Protein AF-A0A946MIG5-F1 (afdb_monomer_lite)

Secondary structure (DSSP, 8-state):
-TT-EEEEE--TTPBPTTSPBPPTTS--EEEEE------PPP-GGGPEEEPPPTTS-PPEEEE-SS-EEHHHHS-SEEEEEETTEE--EEEEE-TTSSEEEEEESS---SEEEEEEEPTT-EETTS-BSS--SS--TTS---------EEEEEE--

pLDDT: mean 90.33, std 8.66, range [61.5, 98.44]

Foldseek 3Di:
DAQDKDKQAADQCDADPVRHGHDPPPPRIDIDGDHPQDFDAQAQVPWDWDDDAAQDQFWTKIFRVAAWDCVPQVDFFPWKDFPPHTWDWDKDDDPRRGMMTITTPGGDHFGKMKTFGRQCTGHPNRRGCQGTPDDDPVDDDDRSHHPRMDMDGHHD

Radius of gyration: 19.46 Å; chains: 1; bounding box: 54×44×47 Å

Structure (mmCIF, N/CA/C/O backbone):
data_AF-A0A946MIG5-F1
#
_entry.id   AF-A0A946MIG5-F1
#
loop_
_atom_site.group_PDB
_atom_site.id
_atom_site.type_symbol
_atom_site.label_atom_id
_atom_site.label_alt_id
_atom_site.label_comp_id
_atom_site.label_asym_id
_atom_site.label_entity_id
_atom_site.label_seq_id
_atom_site.pdbx_PDB_ins_code
_atom_site.Cartn_x
_atom_site.Cartn_y
_atom_site.Cartn_z
_atom_site.occupancy
_atom_site.B_iso_or_equiv
_atom_site.auth_seq_id
_atom_site.auth_comp_id
_atom_site.auth_asym_id
_atom_site.auth_atom_id
_atom_site.pdbx_PDB_model_num
ATOM 1 N N . THR A 1 1 ? 9.278 -4.144 -25.787 1.00 80.50 1 THR A N 1
ATOM 2 C CA . THR A 1 1 ? 8.059 -3.885 -26.576 1.00 80.50 1 THR A CA 1
ATOM 3 C C . THR A 1 1 ? 6.932 -4.708 -26.005 1.00 80.50 1 THR A C 1
ATOM 5 O O . THR A 1 1 ? 7.170 -5.844 -25.605 1.00 80.50 1 THR A O 1
ATOM 8 N N . ALA A 1 2 ? 5.728 -4.143 -25.938 1.00 91.50 2 ALA A N 1
ATOM 9 C CA . ALA A 1 2 ? 4.565 -4.831 -25.386 1.00 91.50 2 ALA A CA 1
ATOM 10 C C . ALA A 1 2 ? 4.326 -6.194 -26.064 1.00 91.50 2 ALA A C 1
ATOM 12 O O . ALA A 1 2 ? 4.641 -6.385 -27.245 1.00 91.50 2 ALA A O 1
ATOM 13 N N . GLY A 1 3 ? 3.848 -7.167 -25.289 1.00 93.69 3 GLY A N 1
ATOM 14 C CA . GLY A 1 3 ? 3.578 -8.539 -25.725 1.00 93.69 3 GLY A CA 1
ATOM 15 C C . GLY A 1 3 ? 4.823 -9.391 -25.995 1.00 93.69 3 GLY A C 1
ATOM 16 O O . GLY A 1 3 ? 4.705 -10.601 -26.184 1.00 93.69 3 GLY A O 1
ATOM 17 N N . HIS A 1 4 ? 6.023 -8.802 -25.990 1.00 95.69 4 HIS A N 1
ATOM 18 C CA . HIS A 1 4 ? 7.256 -9.556 -26.178 1.00 95.69 4 HIS A CA 1
ATOM 19 C C . HIS A 1 4 ? 7.712 -10.173 -24.864 1.00 95.69 4 HIS A C 1
ATOM 21 O O . HIS A 1 4 ? 7.609 -9.576 -23.789 1.00 95.69 4 HIS A O 1
ATOM 27 N N . ARG A 1 5 ? 8.246 -11.384 -24.979 1.00 95.94 5 ARG A N 1
ATOM 28 C CA . ARG A 1 5 ? 8.759 -12.152 -23.857 1.00 95.94 5 ARG A CA 1
ATOM 29 C C . ARG A 1 5 ? 10.260 -11.939 -23.728 1.00 95.94 5 ARG A C 1
ATOM 31 O O . ARG A 1 5 ? 11.006 -12.085 -24.693 1.00 95.94 5 ARG A O 1
ATOM 38 N N . TYR A 1 6 ? 10.686 -11.640 -22.514 1.00 95.50 6 TYR A N 1
ATOM 39 C CA . TYR A 1 6 ? 12.060 -11.352 -22.149 1.00 95.50 6 TYR A CA 1
ATOM 40 C C . TYR A 1 6 ? 12.541 -12.313 -21.069 1.00 95.50 6 TYR A C 1
ATOM 42 O O . TYR A 1 6 ? 11.760 -12.994 -20.398 1.00 95.50 6 TYR A O 1
ATOM 50 N N . LEU A 1 7 ? 13.860 -12.365 -20.920 1.00 93.44 7 LEU A N 1
ATOM 51 C CA . LEU A 1 7 ? 14.536 -13.102 -19.869 1.00 93.44 7 LEU A CA 1
ATOM 52 C C . LEU A 1 7 ? 15.512 -12.154 -19.176 1.00 93.44 7 LEU A C 1
ATOM 54 O O . LEU A 1 7 ? 16.505 -11.750 -19.776 1.00 93.44 7 LEU A O 1
ATOM 58 N N . LEU A 1 8 ? 15.243 -11.818 -17.918 1.00 91.00 8 LEU A N 1
ATOM 59 C CA . LEU A 1 8 ? 16.216 -11.154 -17.060 1.00 91.00 8 LEU A CA 1
ATOM 60 C C . LEU A 1 8 ? 17.215 -12.203 -16.576 1.00 91.00 8 LEU A C 1
ATOM 62 O O . LEU A 1 8 ? 16.838 -13.153 -15.887 1.00 91.00 8 LEU A O 1
ATOM 66 N N . LEU A 1 9 ? 18.477 -12.030 -16.957 1.00 90.06 9 LEU A N 1
ATOM 67 C CA . LEU A 1 9 ? 19.595 -12.847 -16.505 1.00 90.06 9 LEU A CA 1
ATOM 68 C C . LEU A 1 9 ? 20.363 -12.084 -15.426 1.00 90.06 9 LEU A C 1
ATOM 70 O O . LEU A 1 9 ? 20.891 -11.010 -15.694 1.00 90.06 9 LEU A O 1
ATOM 74 N N . ILE A 1 10 ? 20.433 -12.653 -14.225 1.00 87.94 10 ILE A N 1
ATOM 75 C CA . ILE A 1 10 ? 21.256 -12.140 -13.130 1.00 87.94 10 ILE A CA 1
ATOM 76 C C . ILE A 1 10 ? 22.539 -12.966 -13.087 1.00 87.94 10 ILE A C 1
ATOM 78 O O . ILE A 1 10 ? 22.502 -14.177 -12.841 1.00 87.94 10 ILE A O 1
ATOM 82 N N . ASP A 1 11 ? 23.672 -12.319 -13.354 1.00 85.81 11 ASP A N 1
ATOM 83 C CA . ASP A 1 11 ? 24.975 -12.977 -13.318 1.00 85.81 11 ASP A CA 1
ATOM 84 C C . ASP A 1 11 ? 25.427 -13.157 -11.856 1.00 85.81 11 ASP A C 1
ATOM 86 O O . ASP A 1 11 ? 25.509 -12.177 -11.113 1.00 85.81 11 ASP A O 1
ATOM 90 N N . PRO A 1 12 ? 25.748 -14.386 -11.412 1.00 84.81 12 PRO A N 1
ATOM 91 C CA . PRO A 1 12 ? 26.229 -14.627 -10.052 1.00 84.81 12 PRO A CA 1
ATOM 92 C C . PRO A 1 12 ? 27.562 -13.931 -9.739 1.00 84.81 12 PRO A C 1
ATOM 94 O O . PRO A 1 12 ? 27.917 -13.801 -8.574 1.00 84.81 12 PRO A O 1
ATOM 97 N N . GLN A 1 13 ? 28.317 -13.496 -10.750 1.00 87.19 13 GLN A N 1
ATOM 98 C CA . GLN A 1 13 ? 29.552 -12.732 -10.567 1.00 87.19 13 GLN A CA 1
ATOM 99 C C . GLN A 1 13 ? 29.306 -11.248 -10.277 1.00 87.19 13 GLN A C 1
ATOM 101 O O . GLN A 1 13 ? 30.256 -10.530 -9.953 1.00 87.19 13 GLN A O 1
ATOM 106 N N . TRP A 1 14 ? 28.062 -10.764 -10.383 1.00 89.19 14 TRP A N 1
ATOM 107 C CA . TRP A 1 14 ? 27.734 -9.411 -9.949 1.00 89.19 14 TRP A CA 1
ATOM 108 C C . TRP A 1 14 ? 28.067 -9.243 -8.474 1.00 89.19 14 TRP A C 1
ATOM 110 O O . TRP A 1 14 ? 27.824 -10.128 -7.655 1.00 89.19 14 TRP A O 1
ATOM 120 N N . LYS A 1 15 ? 28.665 -8.100 -8.146 1.00 89.25 15 LYS A N 1
ATOM 121 C CA . LYS A 1 15 ? 29.163 -7.818 -6.805 1.00 89.25 15 LYS A CA 1
ATOM 122 C C . LYS A 1 15 ? 28.166 -6.954 -6.050 1.00 89.25 15 LYS A C 1
ATOM 124 O O . LYS A 1 15 ? 27.664 -5.964 -6.573 1.00 89.25 15 LYS A O 1
ATOM 129 N N . THR A 1 16 ? 27.931 -7.315 -4.796 1.00 85.06 16 THR A N 1
ATOM 130 C CA . THR A 1 16 ? 27.305 -6.445 -3.798 1.00 85.06 16 THR A CA 1
ATOM 131 C C . THR A 1 16 ? 28.147 -5.185 -3.581 1.00 85.06 16 THR A C 1
ATOM 133 O O . THR A 1 16 ? 29.323 -5.134 -3.953 1.00 85.06 16 THR A O 1
ATOM 136 N N . GLN A 1 17 ? 27.586 -4.186 -2.894 1.00 89.19 17 GLN A N 1
ATOM 137 C CA . GLN A 1 17 ? 28.326 -2.986 -2.486 1.00 89.19 17 GLN A CA 1
ATOM 138 C C . GLN A 1 17 ? 29.609 -3.313 -1.692 1.00 89.19 17 GLN A C 1
ATOM 140 O O . GLN A 1 17 ? 30.587 -2.577 -1.774 1.00 89.19 17 GLN A O 1
ATOM 145 N N . ALA A 1 18 ? 29.640 -4.439 -0.970 1.00 91.38 18 ALA A N 1
ATOM 146 C CA . ALA A 1 18 ? 30.808 -4.916 -0.226 1.00 91.38 18 ALA A CA 1
ATOM 147 C C . ALA A 1 18 ? 31.834 -5.688 -1.089 1.00 91.38 18 ALA A C 1
ATOM 149 O O . ALA A 1 18 ? 32.802 -6.230 -0.560 1.00 91.38 18 ALA A O 1
ATOM 150 N N . GLY A 1 19 ? 31.626 -5.789 -2.406 1.00 90.81 19 GLY A N 1
ATOM 151 C CA . GLY A 1 19 ? 32.521 -6.483 -3.337 1.00 90.81 19 GLY A CA 1
ATOM 152 C C . GLY A 1 19 ? 32.349 -8.006 -3.398 1.00 90.81 19 GLY A C 1
ATOM 153 O O . GLY A 1 19 ? 33.035 -8.651 -4.192 1.00 90.81 19 GLY A O 1
ATOM 154 N N . GLN A 1 20 ? 31.439 -8.578 -2.603 1.00 89.38 20 GLN A N 1
ATOM 155 C CA . GLN A 1 20 ? 31.145 -10.014 -2.602 1.00 89.38 20 GLN A CA 1
ATOM 156 C C . GLN A 1 20 ? 30.212 -10.386 -3.759 1.00 89.38 20 GLN A C 1
ATOM 158 O O . GLN A 1 20 ? 29.251 -9.642 -3.983 1.00 89.38 20 GLN A O 1
ATOM 163 N N . PRO A 1 21 ? 30.452 -11.502 -4.473 1.00 87.31 21 PRO A N 1
ATOM 164 C CA . PRO A 1 21 ? 29.545 -11.985 -5.507 1.00 87.31 21 PRO A CA 1
ATOM 165 C C . PRO A 1 21 ? 28.169 -12.331 -4.925 1.00 87.31 21 PRO A C 1
ATOM 167 O O . PRO A 1 21 ? 28.038 -12.619 -3.732 1.00 87.31 21 PRO A O 1
ATOM 170 N N . LEU A 1 22 ? 27.142 -12.310 -5.773 1.00 83.62 22 LEU A N 1
ATOM 171 C CA . LEU A 1 22 ? 25.810 -12.780 -5.404 1.00 83.62 22 LEU A CA 1
ATOM 172 C C . LEU A 1 22 ? 25.842 -14.282 -5.085 1.00 83.62 22 LEU A C 1
ATOM 174 O O . LEU A 1 22 ? 26.568 -15.055 -5.713 1.00 83.62 22 LEU A O 1
ATOM 178 N N . ASP A 1 23 ? 25.017 -14.704 -4.125 1.00 78.25 23 ASP A N 1
ATOM 179 C CA . ASP A 1 23 ? 24.857 -16.124 -3.814 1.00 78.25 23 ASP A CA 1
ATOM 180 C C . ASP A 1 23 ? 24.382 -16.890 -5.066 1.00 78.25 23 ASP A C 1
ATOM 182 O O . ASP A 1 23 ? 23.470 -16.481 -5.789 1.00 78.25 23 ASP A O 1
ATOM 186 N N . GLY A 1 24 ? 25.008 -18.039 -5.325 1.00 68.12 24 GLY A N 1
ATOM 187 C CA . GLY A 1 24 ? 24.642 -18.939 -6.406 1.00 68.12 24 GLY A CA 1
ATOM 188 C C . GLY A 1 24 ? 23.229 -19.523 -6.293 1.00 68.12 24 GLY A C 1
ATOM 189 O O . GLY A 1 24 ? 22.747 -20.037 -7.305 1.00 68.12 24 GLY A O 1
ATOM 190 N N . SER A 1 25 ? 22.588 -19.429 -5.122 1.00 68.19 25 SER A N 1
ATOM 191 C CA . SER A 1 25 ? 21.203 -19.848 -4.858 1.00 68.19 25 SER A CA 1
ATOM 192 C C . SER A 1 25 ? 20.134 -18.885 -5.400 1.00 68.19 25 SER A C 1
ATOM 194 O O . SER A 1 25 ? 18.974 -19.276 -5.555 1.00 68.19 25 SER A O 1
ATOM 196 N N . VAL A 1 26 ? 20.505 -17.644 -5.743 1.00 66.62 26 VAL A N 1
ATOM 197 C CA . VAL A 1 26 ? 19.577 -16.655 -6.310 1.00 66.62 26 VAL A CA 1
ATOM 198 C C . VAL A 1 26 ? 19.029 -17.179 -7.637 1.00 66.62 26 VAL A C 1
ATOM 200 O O . VAL A 1 26 ? 19.787 -17.661 -8.480 1.00 66.62 26 VAL A O 1
ATOM 203 N N . LYS A 1 27 ? 17.708 -17.082 -7.857 1.00 65.12 27 LYS A N 1
ATOM 204 C CA . LYS A 1 27 ? 17.106 -17.347 -9.175 1.00 65.12 27 LYS A CA 1
ATOM 205 C C . LYS A 1 27 ? 17.814 -16.461 -10.203 1.00 65.12 27 LYS A C 1
ATOM 207 O O . LYS A 1 27 ? 17.651 -15.253 -10.220 1.00 65.12 27 LYS A O 1
ATOM 212 N N . LYS A 1 28 ? 18.611 -17.067 -11.081 1.00 82.00 28 LYS A N 1
ATOM 213 C CA . LYS A 1 28 ? 19.458 -16.324 -12.035 1.00 82.00 28 LYS A CA 1
ATOM 214 C C . LYS A 1 28 ? 18.713 -15.900 -13.294 1.00 82.00 28 LYS A C 1
ATOM 216 O O . LYS A 1 28 ? 19.288 -15.244 -14.153 1.00 82.00 28 LYS A O 1
ATOM 221 N N . ARG A 1 29 ? 17.474 -16.366 -13.463 1.00 87.81 29 ARG A N 1
ATOM 222 C CA . ARG A 1 29 ? 16.701 -16.224 -14.696 1.00 87.81 29 ARG A CA 1
ATOM 223 C C . ARG A 1 29 ? 15.237 -15.963 -14.369 1.00 87.81 29 ARG A C 1
ATOM 225 O O . ARG A 1 29 ? 14.586 -16.833 -13.793 1.00 87.81 29 ARG A O 1
ATOM 232 N N . TYR A 1 30 ? 14.725 -14.811 -14.786 1.00 88.81 30 TYR A N 1
ATOM 233 C CA . TYR A 1 30 ? 13.314 -14.452 -14.650 1.00 88.81 30 TYR A CA 1
ATOM 234 C C . TYR A 1 30 ? 12.730 -14.199 -16.029 1.00 88.81 30 TYR A C 1
ATOM 236 O O . TYR A 1 30 ? 13.142 -13.276 -16.728 1.00 88.81 30 TYR A O 1
ATOM 244 N N . ALA A 1 31 ? 11.804 -15.057 -16.444 1.00 92.00 31 ALA A N 1
ATOM 245 C CA . ALA A 1 31 ? 11.054 -14.835 -17.668 1.00 92.00 31 ALA A CA 1
ATOM 246 C C . ALA A 1 31 ? 9.866 -13.922 -17.363 1.00 92.00 31 ALA A C 1
ATOM 248 O O . ALA A 1 31 ? 9.145 -14.167 -16.398 1.00 92.00 31 ALA A O 1
ATOM 249 N N . PHE A 1 32 ? 9.654 -12.913 -18.198 1.00 91.06 32 PHE A N 1
ATOM 250 C CA . PHE A 1 32 ? 8.519 -12.001 -18.090 1.00 91.06 32 PHE A CA 1
ATOM 251 C C . PHE A 1 32 ? 8.061 -11.563 -19.481 1.00 91.06 32 PHE A C 1
ATOM 253 O O . PHE A 1 32 ? 8.807 -11.672 -20.455 1.00 91.06 32 PHE A O 1
ATOM 260 N N . THR A 1 33 ? 6.827 -11.087 -19.577 1.00 94.12 33 THR A N 1
ATOM 261 C CA . THR A 1 33 ? 6.282 -10.482 -20.794 1.00 94.12 33 THR A CA 1
ATOM 262 C C . THR A 1 33 ? 6.075 -9.006 -20.512 1.00 94.12 33 THR A C 1
ATOM 264 O O . THR A 1 33 ? 5.493 -8.666 -19.488 1.00 94.12 33 THR A O 1
ATOM 267 N N . ALA A 1 34 ? 6.567 -8.137 -21.391 1.00 92.44 34 ALA A N 1
ATOM 268 C CA . ALA A 1 34 ? 6.338 -6.707 -21.238 1.00 92.44 34 ALA A CA 1
ATOM 269 C C . ALA A 1 34 ? 4.864 -6.378 -21.520 1.00 92.44 34 ALA A C 1
ATOM 271 O O . ALA A 1 34 ? 4.320 -6.802 -22.545 1.00 92.44 34 ALA A O 1
ATOM 272 N N . SER A 1 35 ? 4.233 -5.623 -20.626 1.00 89.88 35 SER A N 1
ATOM 273 C CA . SER A 1 35 ? 2.913 -5.029 -20.835 1.00 89.88 35 SER A CA 1
ATOM 274 C C . SER A 1 35 ? 3.006 -3.783 -21.724 1.00 89.88 35 SER A C 1
ATOM 276 O O . SER A 1 35 ? 4.080 -3.426 -22.225 1.00 89.88 35 SER A O 1
ATOM 278 N N . ASN A 1 36 ? 1.862 -3.138 -21.953 1.00 92.75 36 ASN A N 1
ATOM 279 C CA . ASN A 1 36 ? 1.846 -1.767 -22.455 1.00 92.75 36 ASN A CA 1
ATOM 280 C C . ASN A 1 36 ? 2.472 -0.822 -21.421 1.00 92.75 36 ASN A C 1
ATOM 282 O O . ASN A 1 36 ? 2.567 -1.176 -20.243 1.00 92.75 36 ASN A O 1
ATOM 286 N N . ALA A 1 37 ? 2.915 0.346 -21.887 1.00 90.31 37 ALA A N 1
ATOM 287 C CA . ALA A 1 37 ? 3.317 1.420 -20.991 1.00 90.31 37 ALA A CA 1
ATOM 288 C C . ALA A 1 37 ? 2.125 1.813 -20.114 1.00 90.31 37 ALA A C 1
ATOM 290 O O . ALA A 1 37 ? 0.993 1.864 -20.604 1.00 90.31 37 ALA A O 1
ATOM 291 N N . ASP A 1 38 ? 2.408 2.034 -18.837 1.00 92.38 38 ASP A N 1
ATOM 292 C CA . ASP A 1 38 ? 1.424 2.435 -17.849 1.00 92.38 38 ASP A CA 1
ATOM 293 C C . ASP A 1 38 ? 1.670 3.889 -17.457 1.00 92.38 38 ASP A C 1
ATOM 295 O O . ASP A 1 38 ? 2.771 4.259 -17.045 1.00 92.38 38 ASP A O 1
ATOM 299 N N . HIS A 1 39 ? 0.642 4.705 -17.643 1.00 91.25 39 HIS A N 1
ATOM 300 C CA . HIS A 1 39 ? 0.659 6.138 -17.371 1.00 91.25 39 HIS A CA 1
ATOM 301 C C . HIS A 1 39 ? -0.422 6.519 -16.350 1.00 91.25 39 HIS A C 1
ATOM 303 O O . HIS A 1 39 ? -0.622 7.705 -16.081 1.00 91.25 39 HIS A O 1
ATOM 309 N N . GLU A 1 40 ? -1.166 5.540 -15.831 1.00 91.81 40 GLU A N 1
ATOM 310 C CA . GLU A 1 40 ? -2.270 5.779 -14.915 1.00 91.81 40 GLU A CA 1
ATOM 311 C C . GLU A 1 40 ? -1.763 5.752 -13.472 1.00 91.81 40 GLU A C 1
ATOM 313 O O . GLU A 1 40 ? -0.947 4.928 -13.085 1.00 91.81 40 GLU A O 1
ATOM 318 N N . GLN A 1 41 ? -2.229 6.694 -12.652 1.00 93.25 41 GLN A N 1
ATOM 319 C CA . GLN A 1 41 ? -1.947 6.650 -11.219 1.00 93.25 41 GLN A CA 1
ATOM 320 C C . GLN A 1 41 ? -2.804 5.577 -10.546 1.00 93.25 41 GLN A C 1
ATOM 322 O O . GLN A 1 41 ? -3.999 5.499 -10.867 1.00 93.25 41 GLN A O 1
ATOM 327 N N . PRO A 1 42 ? -2.282 4.906 -9.504 1.00 94.25 42 PRO A N 1
ATOM 328 C CA . PRO A 1 42 ? -3.111 4.093 -8.632 1.00 94.25 42 PRO A CA 1
ATOM 329 C C . PRO A 1 42 ? -4.279 4.912 -8.079 1.00 94.25 42 PRO A C 1
ATOM 331 O O . PRO A 1 42 ? -4.122 6.072 -7.677 1.00 94.25 42 PRO A O 1
ATOM 334 N N . ASP A 1 43 ? -5.468 4.312 -8.049 1.00 93.56 43 ASP A N 1
ATOM 335 C CA . ASP A 1 43 ? -6.676 4.973 -7.557 1.00 93.56 43 ASP A CA 1
ATOM 336 C C . ASP A 1 43 ? -7.209 4.297 -6.289 1.00 93.56 43 ASP A C 1
ATOM 338 O O . ASP A 1 43 ? -7.808 3.219 -6.368 1.00 93.56 43 ASP A O 1
ATOM 342 N N . PRO A 1 44 ? -7.072 4.937 -5.113 1.00 94.69 44 PRO A N 1
ATOM 343 C CA . PRO A 1 44 ? -7.550 4.370 -3.860 1.00 94.69 44 PRO A CA 1
ATOM 344 C C . PRO A 1 44 ? -9.056 4.108 -3.799 1.00 94.69 44 PRO A C 1
ATOM 346 O O . PRO A 1 44 ? -9.500 3.340 -2.949 1.00 94.69 44 PRO A O 1
ATOM 349 N N . ASN A 1 45 ? -9.862 4.713 -4.678 1.00 92.69 45 ASN A N 1
ATOM 350 C CA . ASN A 1 45 ? -11.295 4.418 -4.735 1.00 92.69 45 ASN A CA 1
ATOM 351 C C . ASN A 1 45 ? -11.595 3.021 -5.298 1.00 92.69 45 ASN A C 1
ATOM 353 O O . ASN A 1 45 ? -12.689 2.509 -5.068 1.00 92.69 45 ASN A O 1
ATOM 357 N N . ASN A 1 46 ? -10.643 2.410 -6.007 1.00 94.25 46 ASN A N 1
ATOM 358 C CA . ASN A 1 46 ? -10.775 1.063 -6.560 1.00 94.25 46 ASN A CA 1
ATOM 359 C C . ASN A 1 46 ? -10.264 -0.024 -5.604 1.00 94.25 46 ASN A C 1
ATOM 361 O O . ASN A 1 46 ? -10.365 -1.210 -5.918 1.00 94.25 46 ASN A O 1
ATOM 365 N N . TRP A 1 47 ? -9.700 0.354 -4.455 1.00 96.69 47 TRP A N 1
ATOM 366 C CA . TRP A 1 47 ? -9.141 -0.605 -3.510 1.00 96.69 47 TRP A CA 1
ATOM 367 C C . TRP A 1 47 ? -10.228 -1.263 -2.668 1.00 96.69 47 TRP A C 1
ATOM 369 O O . TRP A 1 47 ? -11.164 -0.621 -2.189 1.00 96.69 47 TRP A O 1
ATOM 379 N N . GLU A 1 48 ? -10.060 -2.559 -2.435 1.00 98.12 48 GLU A N 1
ATOM 380 C CA . GLU A 1 48 ? -10.960 -3.336 -1.595 1.00 98.12 48 GLU A CA 1
ATOM 381 C C . GLU A 1 48 ? -10.445 -3.347 -0.157 1.00 98.12 48 GLU A C 1
ATOM 383 O O . GLU A 1 48 ? -9.295 -3.709 0.108 1.00 98.12 48 GLU A O 1
ATOM 388 N N . LEU A 1 49 ? -11.308 -2.959 0.781 1.00 98.00 49 LEU A N 1
ATOM 389 C CA . LEU A 1 49 ? -11.031 -3.027 2.208 1.00 98.00 49 LEU A CA 1
ATOM 390 C C . LEU A 1 49 ? -11.784 -4.219 2.793 1.00 98.00 49 LEU A C 1
ATOM 392 O O . LEU A 1 49 ? -13.004 -4.298 2.677 1.00 98.00 49 LEU A O 1
ATOM 396 N N . THR A 1 50 ? -11.065 -5.113 3.467 1.00 98.00 50 THR A N 1
ATOM 397 C CA . THR A 1 50 ? -11.645 -6.171 4.300 1.00 98.00 50 THR A CA 1
ATOM 398 C C . THR A 1 50 ? -11.517 -5.751 5.764 1.00 98.00 50 THR A C 1
ATOM 400 O O . THR A 1 50 ? -10.406 -5.819 6.305 1.00 98.00 50 THR A O 1
ATOM 403 N N . PRO A 1 51 ? -12.607 -5.278 6.402 1.00 95.88 51 PRO A N 1
ATOM 404 C CA . PRO A 1 51 ? -12.581 -4.849 7.795 1.00 95.88 51 PRO A CA 1
ATOM 405 C C . PRO A 1 51 ? -12.164 -5.988 8.738 1.00 95.88 51 PRO A C 1
ATOM 407 O O . PRO A 1 51 ? -12.477 -7.149 8.465 1.00 95.88 51 PRO A O 1
ATOM 410 N N . PRO A 1 52 ? -11.486 -5.669 9.850 1.00 96.56 52 PRO A N 1
ATOM 411 C CA . PRO A 1 52 ? -11.132 -6.647 10.869 1.00 96.56 52 PRO A CA 1
ATOM 412 C C . PRO A 1 52 ? -12.332 -6.992 11.761 1.00 96.56 52 PRO A C 1
ATOM 414 O O . PRO A 1 52 ? -13.336 -6.276 11.797 1.00 96.56 52 PRO A O 1
ATOM 417 N N . THR A 1 53 ? -12.199 -8.065 12.538 1.00 95.62 53 THR A N 1
ATOM 418 C CA . THR A 1 53 ? -13.207 -8.459 13.528 1.00 95.62 53 THR A CA 1
ATOM 419 C C . THR A 1 53 ? -13.152 -7.555 14.768 1.00 95.62 53 THR A C 1
ATOM 421 O O . THR A 1 53 ? -12.068 -7.258 15.284 1.00 95.62 53 THR A O 1
ATOM 424 N N . LEU A 1 54 ? -14.323 -7.146 15.272 1.00 96.94 54 LEU A N 1
ATOM 425 C CA . LEU A 1 54 ? -14.481 -6.390 16.522 1.00 96.94 54 LEU A CA 1
ATOM 426 C C . LEU A 1 54 ? -13.806 -7.106 17.705 1.00 96.94 54 LEU A C 1
ATOM 428 O O . LEU A 1 54 ? -13.826 -8.333 17.774 1.00 96.94 54 LEU A O 1
ATOM 432 N N . ASP A 1 55 ? -13.227 -6.344 18.637 1.00 97.00 55 ASP A N 1
ATOM 433 C CA . ASP A 1 55 ? -12.564 -6.854 19.846 1.00 97.00 55 ASP A CA 1
ATOM 434 C C . ASP A 1 55 ? -11.388 -7.812 19.570 1.00 97.00 55 ASP A C 1
ATOM 436 O O . ASP A 1 55 ? -10.978 -8.600 20.427 1.00 97.00 55 ASP A O 1
ATOM 440 N N . THR A 1 56 ? -10.773 -7.709 18.388 1.00 97.19 56 THR A N 1
ATOM 441 C CA . THR A 1 56 ? -9.571 -8.470 18.020 1.00 97.19 56 THR A CA 1
ATOM 442 C C . THR A 1 56 ? -8.422 -7.564 17.588 1.00 97.19 56 THR A C 1
ATOM 444 O O . THR A 1 56 ? -8.607 -6.379 17.325 1.00 97.19 56 THR A O 1
ATOM 447 N N . VAL A 1 57 ? -7.223 -8.140 17.478 1.00 97.56 57 VAL A N 1
ATOM 448 C CA . VAL A 1 57 ? -6.056 -7.516 16.824 1.00 97.56 57 VAL A CA 1
ATOM 449 C C . VAL A 1 57 ? -5.843 -8.049 15.401 1.00 97.56 57 VAL A C 1
ATOM 451 O O . VAL A 1 57 ? -4.741 -7.958 14.857 1.00 97.56 57 VAL A O 1
ATOM 454 N N . GLU A 1 58 ? -6.876 -8.651 14.799 1.00 97.62 58 GLU A N 1
ATOM 455 C CA . GLU A 1 58 ? -6.827 -9.081 13.400 1.00 97.62 58 GLU A CA 1
ATOM 456 C C . GLU A 1 58 ? -6.593 -7.876 12.485 1.00 97.62 58 GLU A C 1
ATOM 458 O O . GLU A 1 58 ? -7.038 -6.771 12.794 1.00 97.62 58 GLU A O 1
ATOM 463 N N . PRO A 1 59 ? -5.874 -8.030 11.367 1.00 98.06 59 PRO A N 1
ATOM 464 C CA . PRO A 1 59 ? -5.560 -6.889 10.530 1.00 98.06 59 PRO A CA 1
ATOM 465 C C . PRO A 1 59 ? -6.770 -6.429 9.717 1.00 98.06 59 PRO A C 1
ATOM 467 O O . PRO A 1 59 ? -7.522 -7.246 9.191 1.00 98.06 59 PRO A O 1
ATOM 470 N N . LEU A 1 60 ? -6.868 -5.120 9.493 1.00 98.44 60 LEU A N 1
ATOM 471 C CA . LEU A 1 60 ? -7.532 -4.614 8.294 1.00 98.44 60 LEU A CA 1
ATOM 472 C C . LEU A 1 60 ? -6.689 -5.029 7.081 1.00 98.44 60 LEU A C 1
ATOM 474 O O . LEU A 1 60 ? -5.472 -4.822 7.081 1.00 98.44 60 LEU A O 1
ATOM 478 N N . ILE A 1 61 ? -7.321 -5.554 6.034 1.00 98.31 61 ILE A N 1
ATOM 479 C CA . ILE A 1 61 ? -6.642 -5.878 4.772 1.00 98.31 61 ILE A CA 1
ATOM 480 C C . ILE A 1 61 ? -7.067 -4.874 3.705 1.00 98.31 61 ILE A C 1
ATOM 482 O O . ILE A 1 61 ? -8.257 -4.637 3.519 1.00 98.31 61 ILE A O 1
ATOM 486 N N . ILE A 1 62 ? -6.094 -4.307 2.994 1.00 98.00 62 ILE A N 1
ATOM 487 C CA . ILE A 1 62 ? -6.324 -3.466 1.815 1.00 98.00 62 ILE A CA 1
ATOM 488 C C . ILE A 1 62 ? -5.752 -4.205 0.606 1.00 98.00 62 ILE A C 1
ATOM 490 O O . ILE A 1 62 ? -4.564 -4.542 0.603 1.00 98.00 62 ILE A O 1
ATOM 494 N N . SER A 1 63 ? -6.589 -4.466 -0.398 1.00 97.81 63 SER A N 1
ATOM 495 C CA . SER A 1 63 ? -6.184 -5.038 -1.687 1.00 97.81 63 SER A CA 1
ATOM 496 C C . SER A 1 63 ? -6.196 -3.959 -2.765 1.00 97.81 63 SER A C 1
ATOM 498 O O . SER A 1 63 ? -7.223 -3.318 -2.982 1.00 97.81 63 SER A O 1
ATOM 500 N N . PHE A 1 64 ? -5.062 -3.770 -3.443 1.00 95.81 64 PHE A N 1
ATOM 501 C CA . PHE A 1 64 ? -4.857 -2.636 -4.353 1.00 95.81 64 PHE A CA 1
ATOM 502 C C . PHE A 1 64 ? -5.430 -2.856 -5.759 1.00 95.81 64 PHE A C 1
ATOM 504 O O . PHE A 1 64 ? -5.648 -1.898 -6.487 1.00 95.81 64 PHE A O 1
ATOM 511 N N . GLY A 1 65 ? -5.674 -4.111 -6.152 1.00 93.56 65 GLY A N 1
ATOM 512 C CA . GLY A 1 65 ? -6.099 -4.466 -7.516 1.00 93.56 65 GLY A CA 1
ATOM 513 C C . GLY A 1 65 ? -4.955 -4.499 -8.538 1.00 93.56 65 GLY A C 1
ATOM 514 O O . GLY A 1 65 ? -5.116 -5.047 -9.625 1.00 93.56 65 GLY A O 1
ATOM 515 N N . GLU A 1 66 ? -3.784 -4.003 -8.150 1.00 92.31 66 GLU A N 1
ATOM 516 C CA . GLU A 1 66 ? -2.541 -3.971 -8.915 1.00 92.31 66 GLU A CA 1
ATOM 517 C C . GLU A 1 66 ? -1.331 -4.172 -7.985 1.00 92.31 66 GLU A C 1
ATOM 519 O O . GLU A 1 66 ? -1.483 -4.295 -6.766 1.00 92.31 66 GLU A O 1
ATOM 524 N N . MET A 1 67 ? -0.125 -4.248 -8.553 1.00 93.38 67 MET A N 1
ATOM 525 C CA . MET A 1 67 ? 1.114 -4.338 -7.777 1.00 93.38 67 MET A CA 1
ATOM 526 C C . MET A 1 67 ? 1.655 -2.935 -7.491 1.00 93.38 67 MET A C 1
ATOM 528 O O . MET A 1 67 ? 1.935 -2.190 -8.426 1.00 93.38 67 MET A O 1
ATOM 532 N N . LEU A 1 68 ? 1.877 -2.615 -6.216 1.00 94.69 68 LEU A N 1
ATOM 533 C CA . LEU A 1 68 ? 2.513 -1.366 -5.792 1.00 94.69 68 LEU A CA 1
ATOM 534 C C . LEU A 1 68 ? 3.972 -1.579 -5.366 1.00 94.69 68 LEU A C 1
ATOM 536 O O . LEU A 1 68 ? 4.342 -2.655 -4.881 1.00 94.69 68 LEU A O 1
ATOM 540 N N . ASP A 1 69 ? 4.800 -0.541 -5.509 1.00 91.69 69 ASP A N 1
ATOM 541 C CA . ASP A 1 69 ? 6.174 -0.514 -5.007 1.00 91.69 69 ASP A CA 1
ATOM 542 C C . ASP A 1 69 ? 6.220 -0.011 -3.556 1.00 91.69 69 ASP A C 1
ATOM 544 O O . ASP A 1 69 ? 6.183 1.182 -3.243 1.00 91.69 69 ASP A O 1
ATOM 548 N N . PHE A 1 70 ? 6.339 -0.951 -2.618 1.00 87.50 70 PHE A N 1
ATOM 549 C CA . PHE A 1 70 ? 6.503 -0.620 -1.200 1.00 87.50 70 PHE A CA 1
ATOM 550 C C . PHE A 1 70 ? 7.937 -0.248 -0.812 1.00 87.50 70 PHE A C 1
ATOM 552 O O . PHE A 1 70 ? 8.156 0.259 0.295 1.00 87.50 70 PHE A O 1
ATOM 559 N N . GLY A 1 71 ? 8.920 -0.506 -1.679 1.00 80.88 71 GLY A N 1
ATOM 560 C CA . GLY A 1 71 ? 10.329 -0.238 -1.414 1.00 80.88 71 GLY A CA 1
ATOM 561 C C . GLY A 1 71 ? 10.623 1.253 -1.260 1.00 80.88 71 GLY A C 1
ATOM 562 O O . GLY A 1 71 ? 11.465 1.639 -0.443 1.00 80.88 71 GLY A O 1
ATOM 563 N N . THR A 1 72 ? 9.894 2.102 -1.982 1.00 77.06 72 THR A N 1
ATOM 564 C CA . THR A 1 72 ? 10.114 3.553 -2.019 1.00 77.06 72 THR A CA 1
ATOM 565 C C . THR A 1 72 ? 9.299 4.315 -0.976 1.00 77.06 72 THR A C 1
ATOM 567 O O . THR A 1 72 ? 9.825 5.226 -0.325 1.00 77.06 72 THR A O 1
ATOM 570 N N . ALA A 1 73 ? 8.048 3.919 -0.732 1.00 74.19 73 ALA A N 1
ATOM 571 C CA . ALA A 1 73 ? 7.138 4.657 0.146 1.00 74.19 73 ALA A CA 1
ATOM 572 C C . ALA A 1 73 ? 7.439 4.502 1.652 1.00 74.19 73 ALA A C 1
ATOM 574 O O . ALA A 1 73 ? 6.986 5.327 2.449 1.00 74.19 73 ALA A O 1
ATOM 575 N N . ARG A 1 74 ? 8.198 3.475 2.078 1.00 78.81 74 ARG A N 1
ATOM 576 C CA . ARG A 1 74 ? 8.440 3.042 3.485 1.00 78.81 74 ARG A CA 1
ATOM 577 C C . ARG A 1 74 ? 7.186 2.654 4.284 1.00 78.81 74 ARG A C 1
ATOM 579 O O . ARG A 1 74 ? 7.278 1.825 5.186 1.00 78.81 74 ARG A O 1
ATOM 586 N N . LYS A 1 75 ? 6.045 3.293 4.018 1.00 90.19 75 LYS A N 1
ATOM 587 C CA . LYS A 1 75 ? 4.752 3.127 4.678 1.00 90.19 75 LYS A CA 1
ATOM 588 C C . LYS A 1 75 ? 3.608 3.357 3.687 1.00 90.19 75 LYS A C 1
ATOM 590 O O . LYS A 1 75 ? 3.673 4.320 2.929 1.00 90.19 75 LYS A O 1
ATOM 595 N N . VAL A 1 76 ? 2.559 2.535 3.764 1.00 94.25 76 VAL A N 1
ATOM 596 C CA . VAL A 1 76 ? 1.307 2.716 3.001 1.00 94.25 76 VAL A CA 1
ATOM 597 C C . VAL A 1 76 ? 0.377 3.683 3.730 1.00 94.25 76 VAL A C 1
ATOM 599 O O . VAL A 1 76 ? -0.050 4.683 3.161 1.00 94.25 76 VAL A O 1
ATOM 602 N N . ILE A 1 77 ? 0.119 3.418 5.012 1.00 96.00 77 ILE A N 1
ATOM 603 C CA . ILE A 1 77 ? -0.684 4.268 5.891 1.00 96.00 77 ILE A CA 1
ATOM 604 C C . ILE A 1 77 ? 0.244 5.138 6.741 1.00 96.00 77 ILE A C 1
ATOM 606 O O . ILE A 1 77 ? 1.192 4.642 7.364 1.00 96.00 77 ILE A O 1
ATOM 610 N N . THR A 1 78 ? -0.015 6.445 6.754 1.00 95.38 78 THR A N 1
ATOM 611 C CA . THR A 1 78 ? 0.728 7.429 7.556 1.00 95.38 78 THR A CA 1
ATOM 612 C C . THR A 1 78 ? 0.056 7.699 8.900 1.00 95.38 78 THR A C 1
ATOM 614 O O . THR A 1 78 ? 0.761 7.906 9.888 1.00 95.38 78 THR A O 1
ATOM 617 N N . ALA A 1 79 ? -1.277 7.626 8.955 1.00 96.12 79 ALA A N 1
ATOM 618 C CA . ALA A 1 79 ? -2.069 7.748 10.174 1.00 96.12 79 ALA A CA 1
ATOM 619 C C . ALA A 1 79 ? -3.372 6.938 10.082 1.00 96.12 79 ALA A C 1
ATOM 621 O O . ALA A 1 79 ? -3.936 6.770 9.002 1.00 96.12 79 ALA A O 1
ATOM 622 N N . CYS A 1 80 ? -3.853 6.467 11.228 1.00 97.44 80 CYS A N 1
ATOM 623 C CA . CYS A 1 80 ? -5.150 5.820 11.396 1.00 97.44 80 CYS A CA 1
ATOM 624 C C . CYS A 1 80 ? -5.856 6.481 12.579 1.00 97.44 80 CYS A C 1
ATOM 626 O O . CYS A 1 80 ? -5.221 6.711 13.610 1.00 97.44 80 CYS A O 1
ATOM 628 N N . SER A 1 81 ? -7.140 6.794 12.440 1.00 97.00 81 SER A N 1
ATOM 629 C CA . SER A 1 81 ? -7.960 7.301 13.537 1.00 97.00 81 SER A CA 1
ATOM 630 C C . SER A 1 81 ? -9.336 6.648 13.575 1.00 97.00 81 SER A C 1
ATOM 632 O O . SER A 1 81 ? -9.844 6.228 12.539 1.00 97.00 81 SER A O 1
ATOM 634 N N . ASN A 1 82 ? -9.939 6.574 14.761 1.00 95.94 82 ASN A N 1
ATOM 635 C CA . ASN A 1 82 ? -11.342 6.213 14.969 1.00 95.94 82 ASN A CA 1
ATOM 636 C C . ASN A 1 82 ? -12.020 7.384 15.668 1.00 95.94 82 ASN A C 1
ATOM 638 O O . ASN A 1 82 ? -11.593 7.762 16.756 1.00 95.94 82 ASN A O 1
ATOM 642 N N . ASN A 1 83 ? -13.038 7.975 15.039 1.00 87.62 83 ASN A N 1
ATOM 643 C CA . ASN A 1 83 ? -13.722 9.161 15.567 1.00 87.62 83 ASN A CA 1
ATOM 644 C C . ASN A 1 83 ? -12.736 10.243 16.064 1.00 87.62 83 ASN A C 1
ATOM 646 O O . ASN A 1 83 ? -12.863 10.743 17.176 1.00 87.62 83 ASN A O 1
ATOM 650 N N . GLU A 1 84 ? -11.735 10.565 15.233 1.00 86.94 84 GLU A N 1
ATOM 651 C CA . GLU A 1 84 ? -10.664 11.552 15.487 1.00 86.94 84 GLU A CA 1
ATOM 652 C C . GLU A 1 84 ? -9.568 11.132 16.486 1.00 86.94 84 GLU A C 1
ATOM 654 O O . GLU A 1 84 ? -8.513 11.767 16.526 1.00 86.94 84 GLU A O 1
ATOM 659 N N . GLU A 1 85 ? -9.727 10.030 17.222 1.00 94.00 85 GLU A N 1
ATOM 660 C CA . GLU A 1 85 ? -8.673 9.501 18.092 1.00 94.00 85 GLU A CA 1
ATOM 661 C C . GLU A 1 85 ? -7.633 8.720 17.279 1.00 94.00 85 GLU A C 1
ATOM 663 O O . GLU A 1 85 ? -7.978 7.792 16.547 1.00 94.00 85 GLU A O 1
ATOM 668 N N . ILE A 1 86 ? -6.352 9.085 17.400 1.00 95.56 86 ILE A N 1
ATOM 669 C CA . ILE A 1 86 ? -5.254 8.408 16.696 1.00 95.56 86 ILE A CA 1
ATOM 670 C C . ILE A 1 86 ? -5.048 7.011 17.273 1.00 95.56 86 ILE A C 1
ATOM 672 O O . ILE A 1 86 ? -4.863 6.834 18.476 1.00 95.56 86 ILE A O 1
ATOM 676 N N . ILE A 1 87 ? -4.979 6.030 16.380 1.00 95.75 87 ILE A N 1
ATOM 677 C CA . ILE A 1 87 ? -4.699 4.642 16.716 1.00 95.75 87 ILE A CA 1
ATOM 678 C C . ILE A 1 87 ? -3.291 4.301 16.273 1.00 95.75 87 ILE A C 1
ATOM 680 O O . ILE A 1 87 ? -2.887 4.518 15.128 1.00 95.75 87 ILE A O 1
ATOM 684 N N . GLU A 1 88 ? -2.544 3.717 17.196 1.00 97.44 88 GLU A N 1
ATOM 685 C CA . GLU A 1 88 ? -1.244 3.159 16.890 1.00 97.44 88 GLU A CA 1
ATOM 686 C C . GLU A 1 88 ? -1.410 1.865 16.085 1.00 97.44 88 GLU A C 1
ATOM 688 O O . GLU A 1 88 ? -2.095 0.924 16.496 1.00 97.44 88 GLU A O 1
ATOM 693 N N . ILE A 1 89 ? -0.768 1.842 14.920 1.00 97.31 89 ILE A N 1
ATOM 694 C CA . ILE A 1 89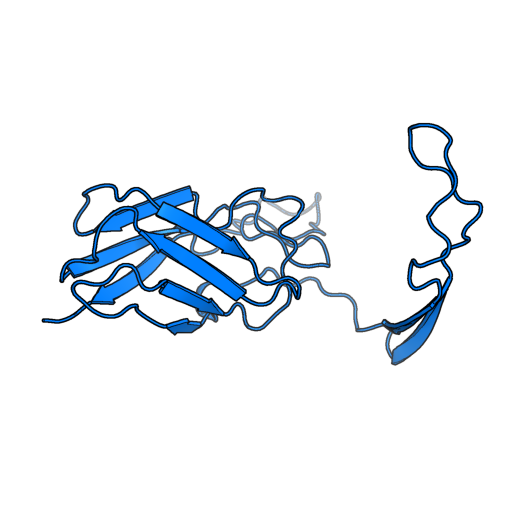 ? -0.822 0.735 13.971 1.00 97.31 89 ILE A CA 1
ATOM 695 C C . ILE A 1 89 ? 0.581 0.317 13.536 1.00 97.31 89 ILE A C 1
ATOM 697 O O . ILE A 1 89 ? 1.510 1.125 13.452 1.00 97.31 89 ILE A O 1
ATOM 701 N N . SER A 1 90 ? 0.708 -0.953 13.175 1.00 97.31 90 SER A N 1
ATOM 702 C CA . SER A 1 90 ? 1.805 -1.466 12.360 1.00 97.31 90 SER A CA 1
ATOM 703 C C . SER A 1 90 ? 1.252 -1.976 11.032 1.00 97.31 90 SER A C 1
ATOM 705 O O . SER A 1 90 ? 0.052 -2.217 10.903 1.00 97.31 90 SER A O 1
ATOM 707 N N . GLN A 1 91 ? 2.105 -2.105 10.017 1.00 96.69 91 GLN A N 1
ATOM 708 C CA . GLN A 1 91 ? 1.669 -2.567 8.705 1.00 96.69 91 GLN A CA 1
ATOM 709 C C . GLN A 1 91 ? 2.669 -3.522 8.080 1.00 96.69 91 GLN A C 1
ATOM 711 O O . GLN A 1 91 ? 3.881 -3.357 8.227 1.00 96.69 91 GLN A O 1
ATOM 716 N N . GLN A 1 92 ? 2.137 -4.502 7.364 1.00 95.75 92 GLN A N 1
ATOM 717 C CA . GLN A 1 92 ? 2.904 -5.515 6.666 1.00 95.75 92 GLN A CA 1
ATOM 718 C C . GLN A 1 92 ? 2.384 -5.626 5.239 1.00 95.75 92 GLN A C 1
ATOM 720 O O . GLN A 1 92 ? 1.231 -5.995 5.023 1.00 95.75 92 GLN A O 1
ATOM 725 N N . ALA A 1 93 ? 3.235 -5.295 4.275 1.00 93.06 93 ALA A N 1
ATOM 726 C CA . ALA A 1 93 ? 2.952 -5.538 2.872 1.00 93.06 93 ALA A CA 1
ATOM 727 C C . ALA A 1 93 ? 3.206 -7.008 2.524 1.00 93.06 93 ALA A C 1
ATOM 729 O O . ALA A 1 93 ? 4.166 -7.611 3.017 1.00 93.06 93 ALA A O 1
ATOM 730 N N . ASP A 1 94 ? 2.356 -7.571 1.670 1.00 91.62 94 ASP A N 1
ATOM 731 C CA . ASP A 1 94 ? 2.619 -8.875 1.074 1.00 91.62 94 ASP A CA 1
ATOM 732 C C . ASP A 1 94 ? 3.755 -8.750 0.037 1.00 91.62 94 ASP A C 1
ATOM 734 O O . ASP A 1 94 ? 3.991 -7.696 -0.558 1.00 91.62 94 ASP A O 1
ATOM 738 N N . TRP A 1 95 ? 4.501 -9.839 -0.159 1.00 86.94 95 TRP A N 1
ATOM 739 C CA . TRP A 1 95 ? 5.714 -9.853 -0.989 1.00 86.94 95 TRP A CA 1
ATOM 740 C C . TRP A 1 95 ? 5.453 -9.565 -2.475 1.00 86.94 95 TRP A C 1
ATOM 742 O O . TRP A 1 95 ? 6.383 -9.202 -3.191 1.00 86.94 95 TRP A O 1
ATOM 752 N N . ASP A 1 96 ? 4.220 -9.775 -2.938 1.00 90.06 96 ASP A N 1
ATOM 753 C CA . ASP A 1 96 ? 3.819 -9.623 -4.335 1.00 90.06 96 ASP A CA 1
ATOM 754 C C . ASP A 1 96 ? 3.323 -8.214 -4.677 1.00 90.06 96 ASP A C 1
ATOM 756 O O . ASP A 1 96 ? 2.938 -7.974 -5.816 1.00 90.06 96 ASP A O 1
ATOM 760 N N . GLY A 1 97 ? 3.333 -7.272 -3.730 1.00 92.62 97 GLY A N 1
ATOM 761 C CA . GLY A 1 97 ? 2.942 -5.895 -4.027 1.00 92.62 97 GLY A CA 1
ATOM 762 C C . GLY A 1 97 ? 1.432 -5.635 -3.987 1.00 92.62 97 GLY A C 1
ATOM 763 O O . GLY A 1 97 ? 1.023 -4.489 -4.124 1.00 92.62 97 GLY A O 1
ATOM 764 N N . THR A 1 98 ? 0.585 -6.658 -3.820 1.00 96.12 98 THR A N 1
ATOM 765 C CA . THR A 1 98 ? -0.860 -6.530 -4.114 1.00 96.12 98 THR A CA 1
ATOM 766 C C . THR A 1 98 ? -1.735 -6.208 -2.907 1.00 96.12 98 THR A C 1
ATOM 768 O O . THR A 1 98 ? -2.901 -5.825 -3.063 1.00 96.12 98 THR A O 1
ATOM 771 N N . ARG A 1 99 ? -1.191 -6.358 -1.693 1.00 97.19 99 ARG A N 1
ATOM 772 C CA . ARG A 1 99 ? -1.925 -6.164 -0.439 1.00 97.19 99 ARG A CA 1
ATOM 773 C C . ARG A 1 99 ? -1.060 -5.600 0.673 1.00 97.19 99 ARG A C 1
ATOM 775 O O . ARG A 1 99 ? 0.137 -5.877 0.759 1.00 97.19 99 ARG A O 1
ATOM 782 N N . VAL A 1 100 ? -1.707 -4.881 1.587 1.00 97.44 100 VAL A N 1
ATOM 783 C CA . VAL A 1 100 ? -1.145 -4.529 2.895 1.00 97.44 100 VAL A CA 1
ATOM 784 C C . VAL A 1 100 ? -2.104 -4.928 4.011 1.00 97.44 100 VAL A C 1
ATOM 786 O O . VAL A 1 100 ? -3.324 -4.809 3.889 1.00 97.44 100 VAL A O 1
ATOM 789 N N . LYS A 1 101 ? -1.536 -5.401 5.118 1.00 98.00 101 LYS A N 1
ATOM 790 C CA . LYS A 1 101 ? -2.234 -5.712 6.367 1.00 98.00 101 LYS A CA 1
ATOM 791 C C . LYS A 1 101 ? -1.903 -4.645 7.396 1.00 98.00 101 LYS A C 1
ATOM 793 O O . LYS A 1 101 ? -0.723 -4.365 7.606 1.00 98.00 101 LYS A O 1
ATOM 798 N N . ILE A 1 102 ? -2.918 -4.071 8.034 1.00 98.00 102 ILE A N 1
ATOM 799 C CA . ILE A 1 102 ? -2.788 -3.035 9.064 1.00 98.00 102 ILE A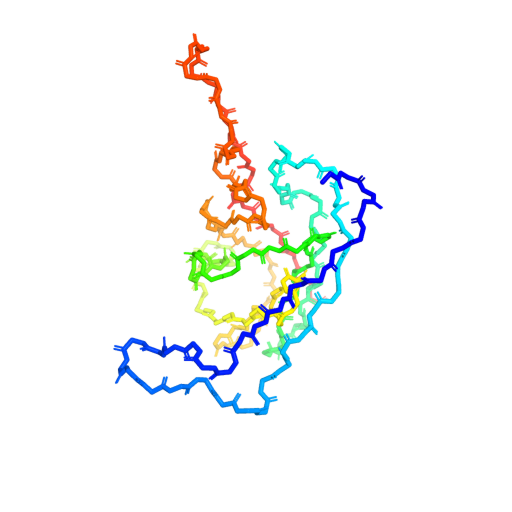 CA 1
ATOM 800 C C . ILE A 1 102 ? -3.222 -3.621 10.404 1.00 98.00 102 ILE A C 1
ATOM 802 O O . ILE A 1 102 ? -4.394 -3.937 10.590 1.00 98.00 102 ILE A O 1
ATOM 806 N N . PHE A 1 103 ? -2.282 -3.758 11.332 1.00 97.94 103 PHE A N 1
ATOM 807 C CA . PHE A 1 103 ? -2.511 -4.331 12.656 1.00 97.94 103 PHE A CA 1
ATOM 808 C C . PHE A 1 103 ? -2.604 -3.218 13.699 1.00 97.94 103 PHE A C 1
ATOM 810 O O . PHE A 1 103 ? -1.718 -2.355 13.722 1.00 97.94 103 PHE A O 1
ATOM 817 N N . PRO A 1 104 ? -3.607 -3.232 14.586 1.00 97.56 104 PRO A N 1
ATOM 818 C CA . PRO A 1 104 ? -3.684 -2.265 15.668 1.00 97.56 104 PRO A CA 1
ATOM 819 C C . PRO A 1 104 ? -2.779 -2.692 16.836 1.00 97.56 104 PRO A C 1
ATOM 821 O O . PRO A 1 104 ? -2.491 -3.878 17.012 1.00 97.56 104 PRO A O 1
ATOM 824 N N . SER A 1 105 ? -2.347 -1.750 17.679 1.00 97.12 105 SER A N 1
ATOM 825 C CA . SER A 1 105 ? -1.638 -2.096 18.925 1.00 97.12 105 SER A CA 1
ATOM 826 C C . SER A 1 105 ? -2.572 -2.581 20.046 1.00 97.12 105 SER A C 1
ATOM 828 O O . SER A 1 105 ? -2.119 -3.199 21.011 1.00 97.12 105 SER A O 1
ATOM 830 N N . LYS A 1 106 ? -3.881 -2.333 19.915 1.00 96.81 106 LYS A N 1
ATOM 831 C CA . LYS A 1 106 ? -4.950 -2.746 20.839 1.00 96.81 106 LYS A CA 1
ATOM 832 C C . LYS A 1 106 ? -6.132 -3.326 20.057 1.00 96.81 106 LYS A C 1
ATOM 834 O O . LYS A 1 106 ? -6.257 -3.003 18.880 1.00 96.81 106 LYS A O 1
ATOM 839 N N . PRO A 1 107 ? -7.005 -4.138 20.679 1.00 97.62 107 PRO A N 1
ATOM 840 C CA . PRO A 1 107 ? -8.199 -4.633 20.007 1.00 97.62 107 PRO A CA 1
ATOM 841 C C . PRO A 1 107 ? -9.035 -3.512 19.383 1.00 97.62 107 PRO A C 1
ATOM 843 O O . PRO A 1 107 ? -9.178 -2.441 19.979 1.00 97.62 107 PRO A O 1
ATOM 846 N N . TRP A 1 108 ? -9.567 -3.756 18.187 1.00 97.06 108 TRP A N 1
ATOM 847 C CA . TRP A 1 108 ? -10.435 -2.801 17.505 1.00 97.06 108 TRP A CA 1
ATOM 848 C C . TRP A 1 108 ? -11.708 -2.535 18.301 1.00 97.06 108 TRP A C 1
ATOM 850 O O . TRP A 1 108 ? -12.280 -3.445 18.897 1.00 97.06 108 TRP A O 1
ATOM 860 N N . THR A 1 109 ? -12.182 -1.294 18.246 1.00 96.12 109 THR A N 1
ATOM 861 C CA . THR A 1 109 ? -13.459 -0.880 18.821 1.00 96.12 109 THR A CA 1
ATOM 862 C C . THR A 1 109 ? -14.463 -0.620 17.705 1.00 96.12 109 THR A C 1
ATOM 864 O O . THR A 1 109 ? -14.098 -0.381 16.555 1.00 96.12 109 THR A O 1
ATOM 867 N N . ALA A 1 110 ? -15.753 -0.660 18.027 1.00 96.06 110 ALA A N 1
ATOM 868 C CA . ALA A 1 110 ? -16.766 -0.243 17.068 1.00 96.06 110 ALA A CA 1
ATOM 8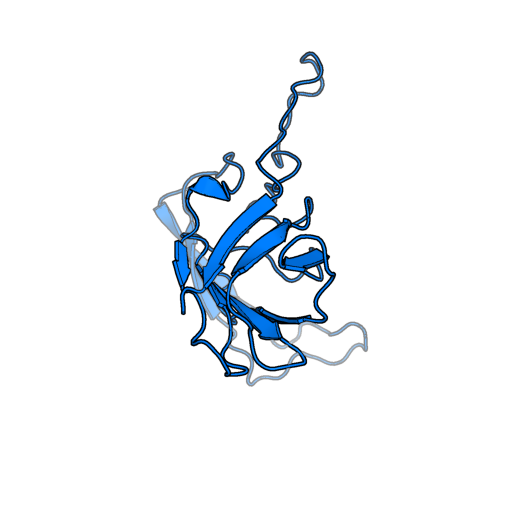69 C C . ALA A 1 110 ? -16.592 1.248 16.736 1.00 96.06 110 ALA A C 1
ATOM 871 O O . ALA A 1 110 ? -16.258 2.061 17.607 1.00 96.06 110 ALA A O 1
ATOM 872 N N . GLY A 1 111 ? -16.824 1.616 15.481 1.00 95.56 111 GLY A N 1
ATOM 873 C CA . GLY A 1 111 ? -16.703 3.000 15.042 1.00 95.56 111 GLY A CA 1
ATOM 874 C C . GLY A 1 111 ? -16.320 3.157 13.581 1.00 95.56 111 GLY A C 1
ATOM 875 O O . GLY A 1 111 ? -16.213 2.189 12.822 1.00 95.56 111 GLY A O 1
ATOM 876 N N . ARG A 1 112 ? -16.124 4.420 13.200 1.00 95.88 112 ARG A N 1
ATOM 877 C CA . ARG A 1 112 ? -15.722 4.818 11.858 1.00 95.88 112 ARG A CA 1
ATOM 878 C C . ARG A 1 112 ? -14.250 5.186 11.863 1.00 95.88 112 ARG A C 1
ATOM 880 O O . ARG A 1 112 ? -13.826 6.152 12.501 1.00 95.88 112 ARG A O 1
ATOM 887 N N . TYR A 1 113 ? -13.501 4.446 11.067 1.00 97.19 113 TYR A N 1
ATOM 888 C CA . TYR A 1 113 ? -12.070 4.597 10.935 1.00 97.19 113 TYR A CA 1
ATOM 889 C C . TYR A 1 113 ? -11.721 5.423 9.704 1.00 97.19 113 TYR A C 1
ATOM 891 O O . TYR A 1 113 ? -12.342 5.287 8.648 1.00 97.19 113 TYR A O 1
ATOM 899 N N . THR A 1 114 ? -10.700 6.263 9.841 1.00 97.12 114 THR A N 1
ATOM 900 C CA . THR A 1 114 ? -10.125 7.075 8.769 1.00 97.12 114 THR A CA 1
ATOM 901 C C . THR A 1 114 ? -8.639 6.764 8.647 1.00 97.12 114 THR A C 1
ATOM 903 O O . THR A 1 114 ? -7.901 6.814 9.629 1.00 97.12 114 THR A O 1
ATOM 906 N N . LEU A 1 115 ? -8.193 6.439 7.437 1.00 97.12 115 LEU A N 1
ATOM 907 C CA . LEU A 1 115 ? -6.810 6.095 7.122 1.00 97.12 115 LEU A CA 1
ATOM 908 C C . LEU A 1 115 ? -6.224 7.159 6.207 1.00 97.12 115 LEU A C 1
ATOM 910 O O . LEU A 1 115 ? -6.753 7.375 5.120 1.00 97.12 115 LEU A O 1
ATOM 914 N N . ALA A 1 116 ? -5.124 7.780 6.617 1.00 96.25 116 ALA A N 1
ATOM 915 C CA . ALA A 1 116 ? -4.352 8.673 5.766 1.00 96.25 116 ALA A CA 1
ATOM 916 C C . ALA A 1 116 ? -3.334 7.862 4.954 1.00 96.25 116 ALA A C 1
ATOM 918 O O . ALA A 1 116 ? -2.496 7.148 5.514 1.00 96.25 116 ALA A O 1
ATOM 919 N N . LEU A 1 117 ? -3.404 7.982 3.633 1.00 95.75 117 LEU A N 1
ATOM 920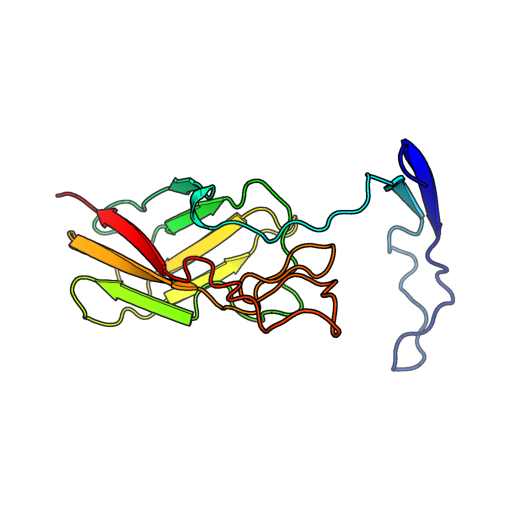 C CA . LEU A 1 117 ? -2.489 7.343 2.697 1.00 95.75 117 LEU A CA 1
ATOM 921 C C . LEU A 1 117 ? -1.190 8.131 2.581 1.00 95.75 117 LEU A C 1
ATOM 923 O O . LEU A 1 117 ? -1.148 9.349 2.761 1.00 95.75 117 LEU A O 1
ATOM 927 N N . ASN A 1 118 ? -0.111 7.427 2.263 1.00 94.19 118 ASN A N 1
ATOM 928 C CA . ASN A 1 118 ? 1.132 8.063 1.870 1.00 94.19 118 ASN A CA 1
ATOM 929 C C . ASN A 1 118 ? 1.031 8.532 0.408 1.00 94.19 118 ASN A C 1
ATOM 931 O O . ASN A 1 118 ? 0.930 7.680 -0.473 1.00 94.19 118 ASN A O 1
ATOM 935 N N . PRO A 1 119 ? 1.106 9.84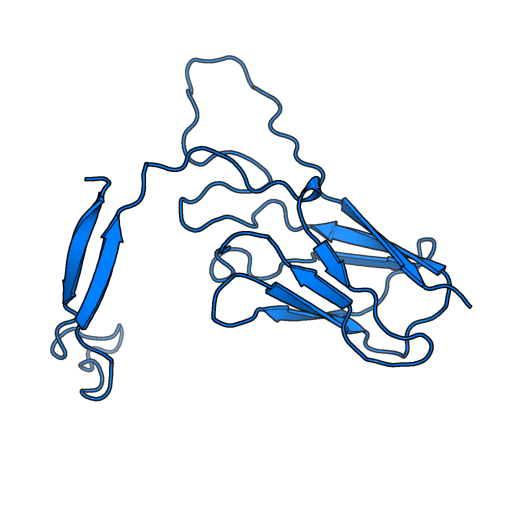3 0.119 1.00 92.31 119 PRO A N 1
ATOM 936 C CA . PRO A 1 119 ? 1.019 10.359 -1.252 1.00 92.31 119 PRO A CA 1
ATOM 937 C C . PRO A 1 119 ? 2.118 9.812 -2.178 1.00 92.31 119 PRO A C 1
ATOM 939 O O . PRO A 1 119 ? 1.926 9.727 -3.386 1.00 92.31 119 PRO A O 1
ATOM 942 N N . ARG A 1 120 ? 3.252 9.386 -1.608 1.00 91.75 120 ARG A N 1
ATOM 943 C CA . ARG A 1 120 ? 4.386 8.815 -2.347 1.00 91.75 120 ARG A CA 1
ATOM 944 C C . ARG A 1 120 ? 4.274 7.314 -2.610 1.00 91.75 120 ARG A C 1
ATOM 946 O O . ARG A 1 120 ? 5.247 6.721 -3.059 1.00 91.75 120 ARG A O 1
ATOM 953 N N . LEU A 1 121 ? 3.155 6.687 -2.258 1.00 93.88 121 LEU A N 1
ATOM 954 C CA . LEU A 1 121 ? 2.903 5.309 -2.658 1.00 93.88 121 LEU A CA 1
ATOM 955 C C . LEU A 1 121 ? 2.737 5.262 -4.178 1.00 93.88 121 LEU A C 1
ATOM 957 O O . LEU A 1 121 ? 1.949 6.039 -4.716 1.00 93.88 121 LEU A O 1
ATOM 961 N N . GLU A 1 122 ? 3.487 4.384 -4.837 1.00 94.44 122 GLU A N 1
ATOM 962 C CA . GLU A 1 122 ? 3.572 4.304 -6.296 1.00 94.44 122 GLU A CA 1
ATOM 963 C C . GLU A 1 122 ? 3.399 2.875 -6.814 1.00 94.44 122 GLU A C 1
ATOM 965 O O . GLU A 1 122 ? 3.545 1.909 -6.061 1.00 94.44 122 GLU A O 1
ATOM 970 N N . ASP A 1 123 ? 3.048 2.750 -8.091 1.00 94.62 123 ASP A N 1
ATOM 971 C CA . ASP A 1 123 ? 3.045 1.486 -8.830 1.00 94.62 123 ASP A CA 1
ATOM 972 C C . ASP A 1 123 ? 4.459 1.095 -9.314 1.00 94.62 123 ASP A C 1
ATOM 974 O O . ASP A 1 123 ? 5.455 1.775 -9.062 1.00 94.62 123 ASP A O 1
ATOM 978 N N . LEU A 1 124 ? 4.556 -0.014 -10.054 1.00 92.31 124 LEU A N 1
ATOM 979 C CA . LEU A 1 124 ? 5.819 -0.473 -10.648 1.00 92.31 124 LEU A CA 1
ATOM 980 C C . LEU A 1 124 ? 6.316 0.388 -11.826 1.00 92.31 124 LEU A C 1
ATOM 982 O O . LEU A 1 124 ? 7.457 0.212 -12.263 1.00 92.31 124 LEU A O 1
ATOM 986 N N . ALA A 1 125 ? 5.476 1.271 -12.369 1.00 93.19 125 ALA A N 1
ATOM 987 C CA . ALA A 1 125 ? 5.823 2.217 -13.427 1.00 93.19 125 ALA A CA 1
ATOM 988 C C . ALA A 1 125 ? 6.287 3.581 -12.873 1.00 93.19 125 ALA A C 1
ATOM 990 O O . ALA A 1 125 ? 6.809 4.400 -13.630 1.00 93.19 125 ALA A O 1
ATOM 991 N N . GLY A 1 126 ? 6.174 3.800 -11.558 1.00 93.06 126 GLY A N 1
ATOM 992 C CA . GLY A 1 126 ? 6.554 5.028 -10.864 1.00 93.06 126 GLY A CA 1
ATOM 993 C C . GLY A 1 126 ? 5.440 6.075 -10.786 1.00 93.06 126 GLY A C 1
ATOM 994 O O . GLY A 1 126 ? 5.721 7.228 -10.441 1.00 93.06 126 GLY A O 1
ATOM 995 N N . ASN A 1 127 ? 4.192 5.726 -11.116 1.00 94.38 127 ASN A N 1
ATOM 996 C CA . ASN A 1 127 ? 3.056 6.619 -10.910 1.00 94.38 127 ASN A CA 1
ATOM 997 C C . ASN A 1 127 ? 2.656 6.571 -9.436 1.00 94.38 127 ASN A C 1
ATOM 999 O O . ASN A 1 127 ? 2.332 5.518 -8.893 1.00 94.38 127 ASN A O 1
ATOM 1003 N N . SER A 1 128 ? 2.668 7.727 -8.780 1.00 93.75 128 SER A N 1
ATOM 1004 C CA . SER A 1 128 ? 2.333 7.858 -7.361 1.00 93.75 128 SER A CA 1
ATOM 1005 C C . SER A 1 128 ? 0.892 8.317 -7.155 1.00 93.75 128 SER A C 1
ATOM 1007 O O . SER A 1 128 ? 0.277 8.873 -8.066 1.00 93.75 128 SER A O 1
ATOM 1009 N N . LEU A 1 129 ? 0.361 8.185 -5.937 1.00 92.44 129 LEU A N 1
ATOM 1010 C CA . LEU A 1 129 ? -0.932 8.790 -5.584 1.00 92.44 129 LEU A CA 1
ATOM 1011 C C . LEU A 1 129 ? -0.924 10.319 -5.736 1.00 92.44 129 LEU A C 1
ATOM 1013 O O . LEU A 1 129 ? -1.956 10.919 -6.018 1.00 92.44 129 LEU A O 1
ATOM 1017 N N . GLU A 1 130 ? 0.230 10.955 -5.538 1.00 89.94 130 GLU A N 1
ATOM 1018 C CA . GLU A 1 130 ? 0.390 12.405 -5.660 1.00 89.94 130 GLU A CA 1
ATOM 1019 C C . GLU A 1 130 ? 0.430 12.879 -7.112 1.00 89.94 130 GLU A C 1
ATOM 1021 O O . GLU A 1 130 ? -0.117 13.931 -7.428 1.00 89.94 130 GLU A O 1
ATOM 1026 N N . ARG A 1 131 ? 1.107 12.129 -7.987 1.00 88.38 131 ARG A N 1
ATOM 1027 C CA . ARG A 1 131 ? 1.306 12.500 -9.394 1.00 88.38 131 ARG A CA 1
ATOM 1028 C C . ARG A 1 131 ? 1.695 11.311 -10.287 1.00 88.38 131 ARG A C 1
ATOM 1030 O O . ARG A 1 131 ? 2.363 10.395 -9.792 1.00 88.38 131 ARG A O 1
ATOM 1037 N N . PRO A 1 132 ? 1.384 11.363 -11.596 1.00 91.12 132 PRO A N 1
ATOM 1038 C CA . PRO A 1 132 ? 1.939 10.448 -12.595 1.00 91.12 132 PRO A CA 1
ATOM 1039 C C . PRO A 1 132 ? 3.469 10.539 -12.689 1.00 91.12 132 PRO A C 1
ATOM 1041 O O . PRO A 1 132 ? 4.067 11.555 -12.311 1.00 91.12 132 PRO A O 1
ATOM 1044 N N . PHE A 1 133 ? 4.099 9.496 -13.232 1.00 89.38 133 PHE A N 1
ATOM 1045 C CA . PHE A 1 133 ? 5.537 9.486 -13.502 1.00 89.38 133 PHE A CA 1
ATOM 1046 C C . PHE A 1 133 ? 5.905 10.482 -14.609 1.00 89.38 133 PHE A C 1
ATOM 1048 O O . PHE A 1 133 ? 6.801 11.314 -14.444 1.00 89.38 133 PHE A O 1
ATOM 1055 N N . GLU A 1 134 ? 5.187 10.417 -15.732 1.00 85.25 134 GLU A N 1
ATOM 1056 C CA . GLU A 1 134 ? 5.361 11.319 -16.867 1.00 85.25 134 GLU A CA 1
ATOM 1057 C C . GLU A 1 134 ? 4.378 12.488 -16.767 1.00 85.25 134 GLU A C 1
ATOM 1059 O O . GLU A 1 134 ? 3.165 12.299 -16.703 1.00 85.25 134 GLU A O 1
ATOM 1064 N N . VAL A 1 135 ? 4.901 13.713 -16.782 1.00 81.38 135 VAL A N 1
ATOM 1065 C CA . VAL A 1 135 ? 4.099 14.942 -16.812 1.00 81.38 135 VAL A CA 1
ATOM 1066 C C . VAL A 1 135 ? 4.638 15.881 -17.884 1.00 81.38 135 VAL A C 1
ATOM 1068 O O . VAL A 1 135 ? 5.853 16.044 -18.027 1.00 81.38 135 VAL A O 1
ATOM 1071 N N . ASP A 1 136 ? 3.743 16.515 -18.641 1.00 79.12 136 ASP A N 1
ATOM 1072 C CA . ASP A 1 136 ? 4.133 17.551 -19.596 1.00 79.12 136 ASP A CA 1
ATOM 1073 C C . ASP A 1 136 ? 4.437 18.854 -18.849 1.00 79.12 136 ASP A C 1
ATOM 1075 O O . ASP A 1 136 ? 3.540 19.574 -18.410 1.00 79.12 136 ASP A O 1
ATOM 1079 N N . LEU A 1 137 ? 5.726 19.173 -18.725 1.00 76.00 137 LEU A N 1
ATOM 1080 C CA . LEU A 1 137 ? 6.213 20.372 -18.038 1.00 76.00 137 LEU A CA 1
ATOM 1081 C C . LEU A 1 137 ? 5.838 21.684 -18.748 1.00 76.00 137 LEU A C 1
ATOM 1083 O O . LEU A 1 137 ? 6.053 22.755 -18.182 1.00 76.00 137 LEU A O 1
ATOM 1087 N N . SER A 1 138 ? 5.333 21.617 -19.983 1.00 79.50 138 SER A N 1
ATOM 1088 C CA . SER A 1 138 ? 4.878 22.783 -20.747 1.00 79.50 138 SER A CA 1
ATOM 1089 C C . SER A 1 138 ? 3.394 23.110 -20.545 1.00 79.50 138 SER A C 1
ATOM 1091 O O . SER A 1 138 ? 2.946 24.183 -20.953 1.00 79.50 138 SER A O 1
ATOM 1093 N N . SER A 1 139 ? 2.644 22.213 -19.898 1.00 68.31 139 SER A N 1
ATOM 1094 C CA . SER A 1 139 ? 1.233 22.403 -19.558 1.00 68.31 139 SER A CA 1
ATOM 1095 C C . SER A 1 139 ? 1.057 23.164 -18.233 1.00 68.31 139 SER A C 1
ATOM 1097 O O . SER A 1 139 ? 1.944 23.160 -17.377 1.00 68.31 139 SER A O 1
ATOM 1099 N N . GLU A 1 140 ? -0.073 23.864 -18.062 1.00 65.88 140 GLU A N 1
ATOM 1100 C CA . GLU A 1 140 ? -0.414 24.507 -16.784 1.00 65.88 140 GLU A CA 1
ATOM 1101 C C . GLU A 1 140 ? -0.501 23.469 -15.652 1.00 65.88 140 GLU A C 1
ATOM 1103 O O . GLU A 1 140 ? -0.838 22.305 -15.882 1.00 65.88 140 GLU A O 1
ATOM 1108 N N . THR A 1 141 ? -0.212 23.894 -14.416 1.00 61.50 141 THR A N 1
ATOM 1109 C CA . THR A 1 141 ? -0.248 23.035 -13.224 1.00 61.50 141 THR A CA 1
ATOM 1110 C C . THR A 1 141 ? -1.598 22.328 -13.113 1.00 61.50 141 THR A C 1
ATOM 1112 O O . THR A 1 141 ? -2.603 22.936 -12.749 1.00 61.50 141 THR A O 1
ATOM 1115 N N . THR A 1 142 ? -1.610 21.033 -13.416 1.00 63.59 142 THR A N 1
ATOM 1116 C CA . THR A 1 142 ? -2.782 20.178 -13.233 1.00 63.59 142 THR A CA 1
ATOM 1117 C C . THR A 1 142 ? -2.806 19.695 -11.786 1.00 63.59 142 THR A C 1
ATOM 1119 O O . THR A 1 142 ? -1.783 19.255 -11.260 1.00 63.59 142 THR A O 1
ATOM 1122 N N . ASP A 1 143 ? -3.958 19.803 -11.125 1.00 71.69 143 ASP A N 1
ATOM 1123 C CA . ASP A 1 143 ? -4.163 19.197 -9.811 1.00 71.69 143 ASP A CA 1
ATOM 1124 C C . ASP A 1 143 ? -4.386 17.688 -9.989 1.00 71.69 143 ASP A C 1
ATOM 1126 O O . ASP A 1 143 ? -5.409 17.255 -10.519 1.00 71.69 143 ASP A O 1
ATOM 1130 N N . PHE A 1 144 ? -3.397 16.893 -9.587 1.00 67.75 144 PHE A N 1
ATOM 1131 C CA . PHE A 1 144 ? -3.422 15.431 -9.670 1.00 67.75 144 PHE A CA 1
ATOM 1132 C C . PHE A 1 144 ? -4.005 14.778 -8.408 1.00 67.75 144 PHE A C 1
ATOM 1134 O O . PHE A 1 144 ? -3.853 13.569 -8.231 1.00 67.75 144 PHE A O 1
ATOM 1141 N N . ALA A 1 145 ? -4.638 15.552 -7.514 1.00 62.69 145 ALA A N 1
ATOM 1142 C CA . ALA A 1 145 ? -5.086 15.085 -6.207 1.00 62.69 145 ALA A CA 1
ATOM 1143 C C . ALA A 1 145 ? -5.960 13.822 -6.285 1.00 62.69 145 ALA A C 1
ATOM 1145 O O . ALA A 1 145 ? -7.172 13.866 -6.513 1.00 62.69 145 ALA A O 1
ATOM 1146 N N . LYS A 1 146 ? -5.345 12.670 -6.002 1.00 71.44 146 LYS A N 1
ATOM 1147 C CA . LYS A 1 146 ? -6.067 11.456 -5.632 1.00 71.44 146 LYS A CA 1
ATOM 1148 C C . LYS A 1 146 ? -6.567 11.574 -4.198 1.00 71.44 146 LYS A C 1
ATOM 1150 O O . LYS A 1 146 ? -6.035 12.315 -3.369 1.00 71.44 146 LYS A O 1
ATOM 1155 N N . LYS A 1 147 ? -7.603 10.802 -3.876 1.00 75.62 147 LYS A N 1
ATOM 1156 C CA . LYS A 1 147 ? -8.121 10.714 -2.511 1.00 75.62 147 LYS A CA 1
ATOM 1157 C C . LYS A 1 147 ? -7.058 10.077 -1.611 1.00 75.62 147 LYS A C 1
ATOM 1159 O O . LYS A 1 147 ? -6.858 8.871 -1.650 1.00 75.62 147 LYS A O 1
ATOM 1164 N N . LEU A 1 148 ? -6.422 10.872 -0.755 1.00 90.31 148 LEU A N 1
ATOM 1165 C CA . LEU A 1 148 ? -5.406 10.396 0.197 1.00 90.31 148 LEU A CA 1
ATOM 1166 C C . LEU A 1 148 ? -6.006 9.845 1.497 1.00 90.31 148 LEU A C 1
ATOM 1168 O O . LEU A 1 148 ? -5.303 9.705 2.497 1.00 90.31 148 LEU A O 1
ATOM 1172 N N . THR A 1 149 ? -7.301 9.530 1.487 1.00 94.19 149 THR A N 1
ATOM 1173 C CA . THR A 1 149 ? -8.022 9.068 2.668 1.00 94.19 149 THR A CA 1
ATOM 1174 C C . THR A 1 149 ? -8.928 7.893 2.333 1.00 94.19 149 THR A C 1
ATOM 1176 O O . THR A 1 149 ? -9.771 7.985 1.440 1.00 94.19 149 THR A O 1
ATOM 1179 N N . LEU A 1 150 ? -8.824 6.817 3.107 1.00 96.00 150 LEU A N 1
ATOM 1180 C CA . LEU A 1 150 ? -9.772 5.704 3.085 1.00 96.00 150 LEU A CA 1
ATOM 1181 C C . LEU A 1 150 ? -10.589 5.689 4.371 1.00 96.00 150 LEU A C 1
ATOM 1183 O O . LEU A 1 150 ? -10.133 6.156 5.413 1.00 96.00 150 LEU A O 1
ATOM 1187 N N . THR A 1 151 ? -11.796 5.139 4.301 1.00 96.00 151 THR A N 1
ATOM 1188 C CA . THR A 1 151 ? -12.675 4.999 5.464 1.00 96.00 151 THR A CA 1
ATOM 1189 C C . THR A 1 151 ? -13.285 3.611 5.498 1.00 96.00 151 THR A C 1
ATOM 1191 O O . THR A 1 151 ? -13.695 3.109 4.453 1.00 96.00 151 THR A O 1
ATOM 1194 N N . PHE A 1 152 ? -13.396 3.028 6.688 1.00 95.75 152 PHE A N 1
ATOM 1195 C CA . PHE A 1 152 ? -14.128 1.784 6.921 1.00 95.75 152 PHE A CA 1
ATOM 1196 C C . PHE A 1 152 ? -14.845 1.838 8.271 1.00 95.75 152 PHE A C 1
ATOM 1198 O O . PHE A 1 152 ? -14.540 2.683 9.114 1.00 95.75 152 PHE A O 1
ATOM 1205 N N . GLU A 1 153 ? -15.819 0.957 8.462 1.00 95.81 153 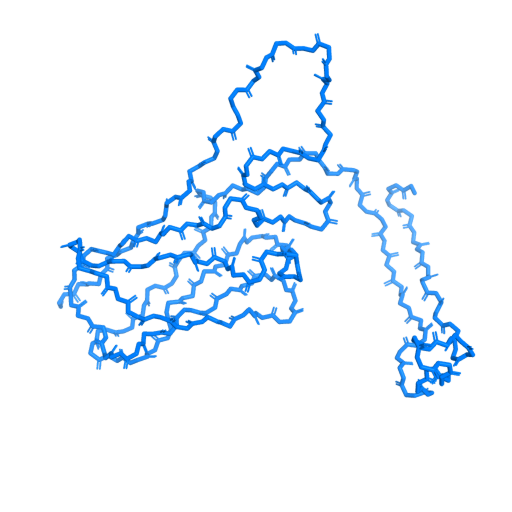GLU A N 1
ATOM 1206 C CA . GLU A 1 153 ? -16.640 0.911 9.669 1.00 95.81 153 GLU A CA 1
ATOM 1207 C C . GLU A 1 153 ? -16.569 -0.483 10.289 1.00 95.81 153 GLU A C 1
ATOM 1209 O O . GLU A 1 153 ? -16.570 -1.491 9.579 1.00 95.81 153 GLU A O 1
ATOM 1214 N N . ILE A 1 154 ? -16.496 -0.522 11.618 1.00 95.44 154 ILE A N 1
ATOM 1215 C CA . ILE A 1 154 ? -16.658 -1.736 12.416 1.00 95.44 154 ILE A CA 1
ATOM 1216 C C . ILE A 1 154 ? -17.952 -1.564 13.203 1.00 95.44 154 ILE A C 1
ATOM 1218 O O . ILE A 1 154 ? -18.070 -0.655 14.030 1.00 95.44 154 ILE A O 1
ATOM 1222 N N . ASN A 1 155 ? -18.921 -2.426 12.919 1.00 90.94 155 ASN A N 1
ATOM 1223 C CA . ASN A 1 155 ? -20.221 -2.421 13.581 1.00 90.94 155 ASN A CA 1
ATOM 1224 C C . ASN A 1 155 ? -20.179 -3.247 14.874 1.00 90.94 155 ASN A C 1
ATOM 1226 O O . ASN A 1 155 ? -19.313 -4.109 15.029 1.00 90.94 155 ASN A O 1
ATOM 1230 N N . GLN A 1 156 ? -21.110 -2.955 15.788 1.00 80.31 156 GLN A N 1
ATOM 1231 C CA . GLN A 1 156 ? -21.348 -3.765 16.989 1.00 80.31 156 GLN A CA 1
ATOM 1232 C C . GLN A 1 156 ? -22.029 -5.097 16.675 1.00 80.31 156 GLN A C 1
ATOM 1234 O O . GLN A 1 156 ? -22.783 -5.150 15.675 1.00 80.31 156 GLN A O 1
#

Sequence (156 aa):
TAGHRYLLLIDPQWKTQAGQPLDGSVKKRYAFTASNADHEQPDPNNWELTPPTLDTVEPLIISFGEMLDFGTARKVITACSNNEEIIEISQQADWDGTRVKIFPSKPWTAGRYTLALNPRLEDLAGNSLERPFEVDLSSETTDFAKKLTLTFEINQ